Protein AF-A0A496UYZ4-F1 (afdb_monomer_lite)

Foldseek 3Di:
DDDDDDDDDDDPDVVVVCCQAPPPVHPNDVVPPDDDDDADDALVNLQVVCVVVVNDDPVVSVVCCVVVVHSD

pLDDT: mean 88.27, std 9.44, range [44.22, 95.62]

Secondary structure (DSSP, 8-state):
-----------S-HHHHHHHHH-TTSTTTT--S----PPPPPHHHHHHHHHHTT---HHHHHHHHHHHT---

Structure (mmCIF, N/CA/C/O backbone):
data_AF-A0A496UYZ4-F1
#
_entry.id   AF-A0A496UYZ4-F1
#
loop_
_atom_site.group_PDB
_atom_site.id
_atom_site.type_symbol
_atom_site.label_atom_id
_atom_site.label_alt_id
_atom_site.label_comp_id
_atom_site.label_asym_id
_atom_site.label_entity_id
_atom_site.label_seq_id
_atom_site.pdbx_PDB_ins_code
_atom_site.Cartn_x
_atom_site.Cartn_y
_atom_site.Cartn_z
_atom_site.occupancy
_atom_site.B_iso_or_equiv
_atom_site.auth_seq_id
_atom_site.auth_comp_id
_atom_site.auth_asym_id
_atom_site.auth_atom_id
_atom_site.pdbx_PDB_model_num
ATOM 1 N N . GLU A 1 1 ? 3.257 1.622 37.231 1.00 55.22 1 GLU A N 1
ATOM 2 C CA . GLU A 1 1 ? 3.498 2.266 35.922 1.00 55.22 1 GLU A CA 1
ATOM 3 C C . GLU A 1 1 ? 2.543 1.677 34.887 1.00 55.22 1 GLU A C 1
ATOM 5 O O . GLU A 1 1 ? 2.273 0.485 34.961 1.00 55.22 1 GLU A O 1
ATOM 10 N N . GLN A 1 2 ? 1.988 2.486 33.978 1.00 71.81 2 GLN A N 1
ATOM 11 C CA . GLN A 1 2 ? 1.173 2.004 32.852 1.00 71.81 2 GLN A CA 1
ATOM 12 C C . GLN A 1 2 ? 2.060 1.868 31.611 1.00 71.81 2 GLN A C 1
ATOM 14 O O . GLN A 1 2 ? 2.756 2.813 31.241 1.00 71.81 2 GLN A O 1
ATOM 19 N N . ALA A 1 3 ? 2.043 0.695 30.976 1.00 76.19 3 ALA A N 1
ATOM 20 C CA . ALA A 1 3 ? 2.778 0.458 29.740 1.00 76.19 3 ALA A CA 1
ATOM 21 C C . ALA A 1 3 ? 2.192 1.299 28.592 1.00 76.19 3 ALA A C 1
ATOM 23 O O . ALA A 1 3 ? 0.979 1.306 28.378 1.00 76.19 3 ALA A O 1
ATOM 24 N N . LYS A 1 4 ? 3.054 1.983 27.830 1.00 85.25 4 LYS A N 1
ATOM 25 C CA . LYS A 1 4 ? 2.678 2.630 26.565 1.00 85.25 4 LYS A CA 1
ATOM 26 C C . LYS A 1 4 ? 2.748 1.582 25.457 1.00 85.25 4 LYS A C 1
ATOM 28 O O . LYS A 1 4 ? 3.833 1.116 25.124 1.00 85.25 4 LYS A O 1
ATOM 33 N N . MET A 1 5 ? 1.596 1.188 24.925 1.00 86.62 5 MET A N 1
ATOM 34 C CA . MET A 1 5 ? 1.501 0.224 23.830 1.00 86.62 5 MET A CA 1
ATOM 35 C C . MET A 1 5 ? 1.226 0.960 22.518 1.00 86.62 5 MET A C 1
ATOM 37 O O . MET A 1 5 ? 0.271 1.726 22.426 1.00 86.62 5 MET A O 1
ATOM 41 N N . HIS A 1 6 ? 2.049 0.695 21.504 1.00 89.81 6 HIS A N 1
ATOM 42 C CA . HIS A 1 6 ? 1.782 1.077 20.120 1.00 89.81 6 HIS A CA 1
ATOM 43 C C . HIS A 1 6 ? 1.461 -0.186 19.323 1.00 89.81 6 HIS A C 1
ATOM 45 O O . HIS A 1 6 ? 2.243 -1.136 19.328 1.00 89.81 6 HIS A O 1
ATOM 51 N N . MET A 1 7 ? 0.310 -0.200 18.652 1.00 90.31 7 MET A N 1
ATOM 52 C CA . MET A 1 7 ? -0.161 -1.335 17.861 1.00 90.31 7 MET A CA 1
ATOM 53 C C . MET A 1 7 ? -0.301 -0.908 16.403 1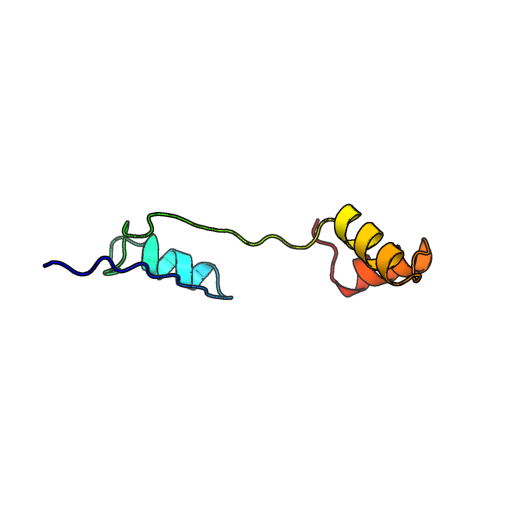.00 90.31 7 MET A C 1
ATOM 55 O O . MET A 1 7 ? -0.980 0.071 16.104 1.00 90.31 7 MET A O 1
ATOM 59 N N . ILE A 1 8 ? 0.342 -1.647 15.499 1.00 92.88 8 ILE A N 1
ATOM 60 C CA . ILE A 1 8 ? 0.220 -1.454 14.052 1.00 92.88 8 ILE A CA 1
ATOM 61 C C . ILE A 1 8 ? -0.474 -2.685 13.484 1.00 92.88 8 ILE A C 1
ATOM 63 O O . ILE A 1 8 ? -0.039 -3.811 13.717 1.00 92.88 8 ILE A O 1
ATOM 67 N N . LEU A 1 9 ? -1.559 -2.462 12.746 1.00 90.69 9 LEU A N 1
ATOM 68 C CA . LEU A 1 9 ? -2.347 -3.511 12.107 1.00 90.69 9 LEU A CA 1
ATOM 69 C C . LEU A 1 9 ? -2.359 -3.279 10.602 1.00 90.69 9 LEU A C 1
ATOM 71 O O . LEU A 1 9 ? -2.627 -2.170 10.143 1.00 90.69 9 LEU A O 1
ATOM 75 N N . CYS A 1 10 ? -2.075 -4.329 9.838 1.00 91.81 10 CYS A N 1
ATOM 76 C CA . CYS A 1 10 ? -2.084 -4.300 8.384 1.00 91.81 10 CYS A CA 1
ATOM 77 C C . CYS A 1 1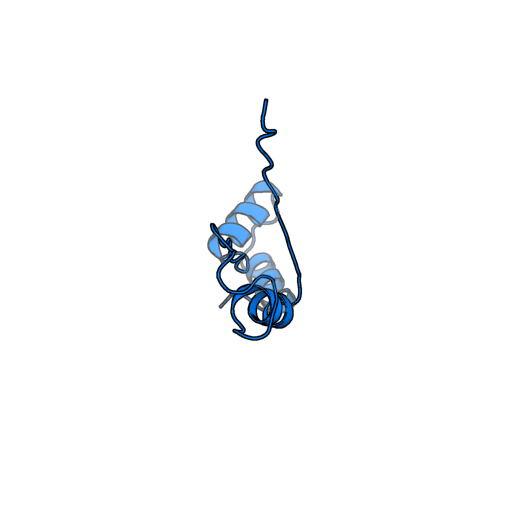0 ? -2.969 -5.425 7.838 1.00 91.81 10 CYS A C 1
ATOM 79 O O . CYS A 1 10 ? -3.094 -6.493 8.434 1.00 91.81 10 CYS A O 1
ATOM 81 N N . GLY A 1 11 ? -3.593 -5.172 6.692 1.00 88.88 11 GLY A N 1
ATOM 82 C CA . GLY A 1 11 ? -4.423 -6.146 6.002 1.00 88.88 11 GLY A CA 1
ATOM 83 C C . GLY A 1 11 ? -4.448 -5.844 4.513 1.00 88.88 11 GLY A C 1
ATOM 84 O O . GLY A 1 11 ? -4.627 -4.697 4.113 1.00 88.88 11 GLY A O 1
ATOM 85 N N . SER A 1 12 ? -4.271 -6.878 3.693 1.00 88.19 12 SER A N 1
ATOM 86 C CA . SER A 1 12 ? -4.368 -6.781 2.230 1.00 88.19 12 SER A CA 1
ATOM 87 C C . SER A 1 12 ? -5.813 -6.646 1.741 1.00 88.19 12 SER A C 1
ATOM 89 O O . SER A 1 12 ? -6.050 -6.246 0.605 1.00 88.19 12 SER A O 1
ATOM 91 N N . VAL A 1 13 ? -6.791 -6.946 2.601 1.00 91.62 13 VAL A N 1
ATOM 92 C CA . VAL A 1 13 ? -8.220 -6.820 2.309 1.00 91.62 13 VAL A CA 1
ATOM 93 C C . VAL A 1 13 ? -8.748 -5.542 2.950 1.00 91.62 13 VAL A C 1
ATOM 95 O O . VAL A 1 13 ? -9.134 -5.529 4.120 1.00 91.62 13 VAL A O 1
ATOM 98 N N . TYR A 1 14 ? -8.784 -4.464 2.163 1.00 89.88 14 TYR A N 1
ATOM 99 C CA . TYR A 1 14 ? -9.261 -3.153 2.615 1.00 89.88 14 TYR A CA 1
ATOM 100 C C . TYR A 1 14 ? -10.656 -3.232 3.248 1.00 89.88 14 TYR A C 1
ATOM 102 O O . TYR A 1 14 ? -10.869 -2.714 4.337 1.00 89.88 14 TYR A O 1
ATOM 110 N N . THR A 1 15 ? -11.581 -3.976 2.636 1.00 91.56 15 THR A N 1
ATOM 111 C CA . THR A 1 15 ? -12.957 -4.105 3.138 1.00 91.56 15 THR A CA 1
ATOM 112 C C . THR A 1 15 ? -13.033 -4.741 4.523 1.00 91.56 15 THR A C 1
ATOM 114 O O . THR A 1 15 ? -13.899 -4.372 5.310 1.00 91.56 15 THR A O 1
ATOM 117 N N . LEU A 1 16 ? -12.130 -5.664 4.866 1.00 92.69 16 LEU A N 1
ATOM 118 C CA . LEU A 1 16 ? -12.086 -6.262 6.200 1.00 92.69 16 LEU A CA 1
ATOM 119 C C . LEU A 1 16 ? -11.574 -5.255 7.233 1.00 92.69 16 LEU A C 1
ATOM 121 O O . LEU A 1 16 ? -12.135 -5.156 8.322 1.00 92.69 16 LEU A O 1
ATOM 125 N N . MET A 1 17 ? -10.555 -4.475 6.867 1.00 93.19 17 MET A N 1
ATOM 126 C CA . MET A 1 17 ? -10.044 -3.394 7.709 1.00 93.19 17 MET A CA 1
ATOM 127 C C . MET A 1 17 ? -11.115 -2.323 7.947 1.00 93.19 17 MET A C 1
ATOM 129 O O . MET A 1 17 ? -11.340 -1.927 9.089 1.00 93.19 17 MET A O 1
ATOM 133 N N . THR A 1 18 ? -11.838 -1.919 6.899 1.00 91.12 18 THR A N 1
ATOM 134 C CA . THR A 1 18 ? -12.989 -1.011 6.996 1.00 91.12 18 THR A CA 1
ATOM 135 C C . THR A 1 18 ? -14.070 -1.584 7.902 1.00 91.12 18 THR A C 1
ATOM 137 O O . THR A 1 18 ? -14.545 -0.881 8.787 1.00 91.12 18 THR A O 1
ATOM 140 N N . ARG A 1 19 ? -14.422 -2.870 7.756 1.00 93.88 19 ARG A N 1
ATOM 141 C CA . ARG A 1 19 ? -15.389 -3.521 8.651 1.00 93.88 19 ARG A CA 1
ATOM 142 C C . ARG A 1 19 ? -14.951 -3.377 10.105 1.00 93.88 19 ARG A C 1
ATOM 144 O O . ARG A 1 19 ? -15.668 -2.752 10.875 1.00 93.88 19 ARG A O 1
ATOM 151 N N . LEU A 1 20 ? -13.760 -3.868 10.449 1.00 94.12 20 LEU A N 1
ATOM 152 C CA . LEU A 1 20 ? -13.251 -3.891 11.825 1.00 94.12 20 LEU A CA 1
ATOM 153 C C . LEU A 1 20 ? -13.238 -2.512 12.503 1.00 94.12 20 LEU A C 1
ATOM 155 O O . LEU A 1 20 ? -13.595 -2.413 13.675 1.00 94.12 20 LEU A O 1
ATOM 159 N N . PHE A 1 21 ? -12.827 -1.462 11.787 1.00 94.00 21 PHE A N 1
ATOM 160 C CA . PHE A 1 21 ? -12.575 -0.146 12.388 1.00 94.00 21 PHE A CA 1
ATOM 161 C C . PHE A 1 21 ? -13.653 0.908 12.112 1.00 94.00 21 PHE A C 1
ATOM 163 O O . PHE A 1 21 ? -13.689 1.929 12.803 1.00 94.00 21 PHE A O 1
ATOM 170 N N . GLU A 1 22 ? -14.526 0.694 11.128 1.00 91.75 22 GLU A N 1
ATOM 171 C CA . GLU A 1 22 ? -15.504 1.692 10.666 1.00 91.75 22 GLU A CA 1
ATOM 172 C C . GLU A 1 22 ? -16.958 1.212 10.757 1.00 91.75 22 GLU A C 1
ATOM 174 O O . GLU A 1 22 ? -17.871 2.012 10.567 1.00 91.75 22 GLU A O 1
ATOM 179 N N . HIS A 1 23 ? -17.222 -0.054 11.098 1.00 94.31 23 HIS A N 1
ATOM 180 C CA . HIS A 1 23 ? -18.591 -0.516 11.337 1.00 94.31 23 HIS A CA 1
ATOM 181 C C . HIS A 1 23 ? -18.965 -0.444 12.816 1.00 94.31 23 HIS A C 1
ATOM 183 O O . HIS A 1 23 ? -18.321 -1.059 13.655 1.00 94.31 23 HIS A O 1
ATOM 189 N N . CYS A 1 24 ? -20.087 0.207 13.130 1.00 92.25 24 CYS A N 1
ATOM 190 C CA . CYS A 1 24 ? -20.554 0.454 14.501 1.00 92.25 24 CYS A CA 1
ATOM 191 C C . CYS A 1 24 ? -20.820 -0.794 15.363 1.00 92.25 24 CYS A C 1
ATOM 193 O O . CYS A 1 24 ? -20.945 -0.678 16.578 1.00 92.25 24 CYS A O 1
ATOM 195 N N . LYS A 1 25 ? -20.931 -1.978 14.749 1.00 94.81 25 LYS A N 1
ATOM 196 C CA . LYS A 1 25 ? -21.132 -3.258 15.448 1.00 94.81 25 LYS A CA 1
ATOM 197 C C . LYS A 1 25 ? -19.822 -3.944 15.840 1.00 94.81 25 LYS A C 1
ATOM 199 O O . LYS A 1 25 ? -19.862 -4.906 16.601 1.00 94.81 25 LYS A O 1
ATOM 204 N N . GLU A 1 26 ? -18.690 -3.490 15.309 1.00 95.62 26 GLU A N 1
ATOM 205 C CA . GLU A 1 26 ? -17.389 -4.097 15.567 1.00 95.62 26 GLU A CA 1
ATOM 206 C C . GLU A 1 26 ? -16.746 -3.490 16.825 1.00 95.62 26 GLU A C 1
ATOM 208 O O . GLU A 1 26 ? -16.851 -2.285 17.069 1.00 95.62 26 GLU A O 1
ATOM 213 N N . PRO A 1 27 ? -16.033 -4.290 17.635 1.00 94.12 27 PRO A N 1
ATOM 214 C CA . PRO A 1 27 ? -15.453 -3.832 18.901 1.00 94.12 27 PRO A CA 1
ATOM 215 C C . PRO A 1 27 ? -14.365 -2.763 18.727 1.00 94.12 27 PRO A C 1
ATOM 217 O O . PRO A 1 27 ? -14.056 -2.030 19.670 1.00 94.12 27 PRO A O 1
ATOM 220 N N . LEU A 1 28 ? -13.772 -2.680 17.533 1.00 92.94 28 LEU A N 1
ATOM 221 C CA . LEU A 1 28 ? -12.722 -1.723 17.188 1.00 92.94 28 LEU A CA 1
ATOM 222 C C . LEU A 1 28 ? -13.254 -0.491 16.445 1.00 92.94 28 LEU A C 1
ATOM 224 O O . LEU A 1 28 ? -12.460 0.338 15.993 1.00 92.94 28 LEU A O 1
ATOM 228 N N . PHE A 1 29 ? -14.577 -0.330 16.364 1.00 94.19 29 PHE A N 1
ATOM 229 C CA . PHE A 1 29 ? -15.202 0.841 15.767 1.00 94.19 29 PHE A CA 1
ATOM 230 C C . PHE A 1 29 ? -14.661 2.143 16.369 1.00 94.19 29 PHE A C 1
ATOM 232 O O . PHE A 1 29 ? -14.690 2.340 17.585 1.00 94.19 29 PHE A O 1
ATOM 239 N N . GLY A 1 30 ? -14.149 3.028 15.510 1.00 91.69 30 GLY A N 1
ATOM 240 C CA . GLY A 1 30 ? -13.612 4.329 15.913 1.00 91.69 30 GLY A CA 1
ATOM 241 C C . GLY A 1 30 ? -12.275 4.277 16.662 1.00 91.69 30 GLY A C 1
ATOM 242 O O . GLY A 1 30 ? -11.813 5.315 17.120 1.00 91.69 30 GLY A O 1
ATOM 243 N N . ARG A 1 31 ? -11.633 3.103 16.779 1.00 91.31 31 ARG A N 1
ATOM 244 C CA . ARG A 1 31 ? -10.355 2.926 17.502 1.00 91.31 31 ARG A CA 1
ATOM 245 C C . ARG A 1 31 ? -9.108 2.989 16.613 1.00 91.31 31 ARG A C 1
ATOM 247 O O . ARG A 1 31 ? -8.030 2.596 17.041 1.00 91.31 31 ARG A O 1
ATOM 254 N N . ALA A 1 32 ? -9.250 3.425 15.363 1.00 91.25 32 ALA A N 1
ATOM 255 C CA . ALA A 1 32 ? -8.119 3.639 14.466 1.00 91.25 32 ALA A CA 1
ATOM 256 C C . ALA A 1 32 ? 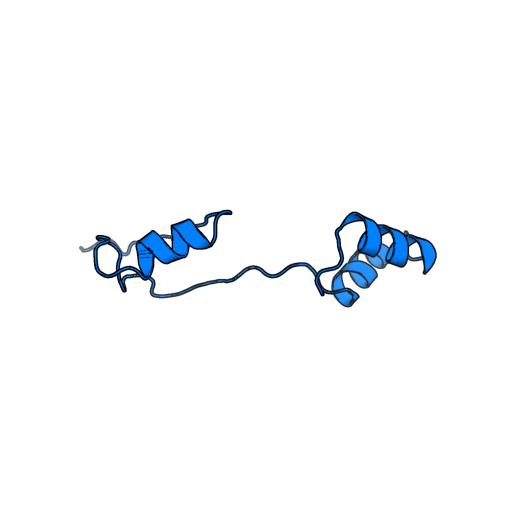-7.647 5.094 14.566 1.00 91.25 32 ALA A C 1
ATOM 258 O O . ALA A 1 32 ? -8.220 5.967 13.914 1.00 91.25 32 ALA A O 1
ATOM 259 N N . ASP A 1 33 ? -6.597 5.338 15.351 1.00 91.00 33 ASP A N 1
ATOM 260 C CA . ASP A 1 33 ? -6.030 6.682 15.529 1.00 91.00 33 ASP A CA 1
ATOM 261 C C . ASP A 1 33 ? -5.362 7.208 14.254 1.00 91.00 33 ASP A C 1
ATOM 263 O O . ASP A 1 33 ? -5.437 8.395 13.947 1.00 91.00 33 ASP A O 1
ATOM 267 N N . GLN A 1 34 ? -4.685 6.326 13.513 1.00 91.12 34 GLN A N 1
ATOM 268 C CA . GLN A 1 34 ? -3.972 6.642 12.277 1.00 91.12 34 GLN A CA 1
ATOM 269 C C . GLN A 1 34 ? -4.238 5.560 11.232 1.00 91.12 34 GLN A C 1
ATOM 271 O O . GLN A 1 34 ? -4.257 4.368 11.542 1.00 91.12 34 GLN A O 1
ATOM 276 N N . LYS A 1 35 ? -4.425 5.978 9.977 1.00 90.44 35 LYS A N 1
ATOM 277 C CA . LYS A 1 35 ? -4.656 5.080 8.841 1.00 90.44 35 LYS A CA 1
ATOM 278 C C . LYS A 1 35 ? -3.662 5.400 7.736 1.00 90.44 35 LYS A C 1
ATOM 280 O O . LYS A 1 35 ? -3.594 6.533 7.270 1.00 90.44 35 LYS A O 1
ATOM 285 N N . ILE A 1 36 ? -2.923 4.386 7.300 1.00 92.00 36 ILE A N 1
ATOM 286 C CA . ILE A 1 36 ? -2.018 4.483 6.155 1.00 92.00 36 ILE A CA 1
ATOM 287 C C . ILE A 1 36 ? -2.643 3.688 5.015 1.00 92.00 36 ILE A C 1
ATOM 289 O O . ILE A 1 36 ? -2.759 2.466 5.093 1.00 92.00 36 ILE A O 1
ATOM 293 N N . HIS A 1 37 ? -3.057 4.382 3.958 1.00 89.38 37 HIS A N 1
ATOM 294 C CA . HIS A 1 37 ? -3.590 3.745 2.760 1.00 89.38 37 HIS A CA 1
ATOM 295 C C . HIS A 1 37 ? -2.486 3.623 1.709 1.00 89.38 37 HIS A C 1
ATOM 297 O O . HIS A 1 37 ? -2.158 4.589 1.021 1.00 89.38 37 HIS A O 1
ATOM 303 N N . LEU A 1 38 ? -1.891 2.433 1.607 1.00 88.56 38 LEU A N 1
ATOM 304 C CA . LEU A 1 38 ? -0.868 2.153 0.603 1.00 88.56 38 LEU A CA 1
ATOM 305 C C . LEU A 1 38 ? -1.490 2.198 -0.795 1.00 88.56 38 LEU A C 1
ATOM 307 O O . LEU A 1 38 ? -2.447 1.479 -1.075 1.00 88.56 38 LEU A O 1
ATOM 311 N N . GLN A 1 39 ? -0.945 3.067 -1.642 1.00 87.19 39 GLN A N 1
ATOM 312 C CA . GLN A 1 39 ? -1.320 3.190 -3.047 1.00 87.19 39 GLN A CA 1
ATOM 313 C C . GLN A 1 39 ? -0.355 2.397 -3.931 1.00 87.19 39 GLN A C 1
ATOM 315 O O . GLN A 1 39 ? 0.804 2.209 -3.545 1.00 87.19 39 GLN A O 1
ATOM 320 N N . PRO A 1 40 ? -0.795 1.977 -5.128 1.00 86.81 40 PRO A N 1
ATOM 321 C CA . PRO A 1 40 ? 0.106 1.484 -6.160 1.00 86.81 40 PRO A CA 1
ATOM 322 C C . PRO A 1 40 ? 1.239 2.475 -6.466 1.00 86.81 40 PRO A C 1
ATOM 324 O O . PRO A 1 40 ? 1.116 3.687 -6.264 1.00 86.81 40 PRO A O 1
ATOM 327 N N . LEU A 1 41 ? 2.354 1.954 -6.984 1.00 86.50 41 LEU A N 1
ATOM 328 C CA . LEU A 1 41 ? 3.477 2.784 -7.414 1.00 86.50 41 LEU A CA 1
ATOM 329 C C . LEU A 1 41 ? 3.054 3.702 -8.563 1.00 86.50 41 LEU A C 1
ATOM 331 O O . LEU A 1 41 ? 2.427 3.272 -9.529 1.00 86.50 41 LEU A O 1
ATOM 335 N N . LYS A 1 42 ? 3.461 4.969 -8.475 1.00 87.44 42 LYS A N 1
ATOM 336 C CA . LYS A 1 42 ? 3.261 5.940 -9.553 1.00 87.44 42 LYS A CA 1
ATOM 337 C C . LYS A 1 42 ? 4.199 5.624 -10.713 1.00 87.44 42 LYS A C 1
ATOM 339 O O . LYS A 1 42 ? 5.325 5.178 -10.496 1.00 87.44 42 LYS A O 1
ATOM 344 N N . THR A 1 43 ? 3.802 5.993 -11.929 1.00 86.75 43 THR A N 1
ATOM 345 C CA . THR A 1 43 ? 4.640 5.852 -13.133 1.00 86.75 43 THR A CA 1
ATOM 346 C C . THR A 1 43 ? 6.032 6.457 -12.963 1.00 86.75 43 THR A C 1
ATOM 348 O O . THR A 1 43 ? 7.021 5.859 -13.371 1.00 86.75 43 THR A O 1
ATOM 351 N N . ARG A 1 44 ? 6.131 7.611 -12.290 1.00 88.88 44 ARG A N 1
ATOM 352 C CA . ARG A 1 44 ? 7.419 8.238 -11.971 1.00 88.88 44 ARG A CA 1
ATOM 353 C C . ARG A 1 44 ? 8.304 7.340 -11.099 1.00 88.88 44 ARG A C 1
ATOM 355 O O . ARG A 1 44 ? 9.472 7.152 -11.414 1.00 88.88 44 ARG A O 1
ATOM 362 N N . SER A 1 45 ? 7.744 6.747 -10.050 1.00 90.25 45 SER A N 1
ATOM 363 C CA . SER A 1 45 ? 8.480 5.834 -9.171 1.00 90.25 45 SER A CA 1
ATOM 364 C C . SER A 1 45 ? 8.915 4.567 -9.907 1.00 90.25 45 SER A C 1
ATOM 366 O O . SER A 1 45 ? 9.997 4.058 -9.646 1.00 90.25 45 SER A O 1
ATOM 368 N N . LEU A 1 46 ? 8.120 4.087 -10.871 1.00 89.75 46 LEU A N 1
ATOM 369 C CA . LEU A 1 46 ? 8.518 2.980 -11.747 1.00 89.75 46 LEU A CA 1
ATOM 370 C C . LEU A 1 46 ? 9.661 3.377 -12.691 1.00 89.75 46 LEU A C 1
ATOM 372 O O . LEU A 1 46 ? 10.575 2.584 -12.897 1.00 89.75 46 LEU A O 1
ATOM 376 N N . SER A 1 47 ? 9.655 4.600 -13.234 1.00 89.38 47 SER A N 1
ATOM 377 C CA . SER A 1 47 ? 10.777 5.087 -14.046 1.00 89.38 47 SER A CA 1
ATOM 378 C C . SER A 1 47 ? 12.064 5.242 -13.236 1.00 89.38 47 SER A C 1
ATOM 380 O O . SER A 1 47 ? 13.114 4.825 -13.710 1.00 89.38 47 SER A O 1
ATOM 382 N N . GLU A 1 48 ? 11.976 5.770 -12.012 1.00 93.12 48 GLU A N 1
ATOM 383 C CA . GLU A 1 48 ? 13.107 5.881 -11.081 1.00 93.12 48 GLU A CA 1
ATOM 384 C C . GLU A 1 48 ? 13.639 4.483 -10.727 1.00 93.12 48 GLU A C 1
ATOM 386 O O . GLU A 1 48 ? 14.825 4.220 -10.890 1.00 93.12 48 GLU A O 1
ATOM 391 N N . PHE A 1 49 ? 12.752 3.535 -10.407 1.00 91.38 49 PHE A N 1
ATOM 392 C CA . PHE A 1 49 ? 13.124 2.142 -10.153 1.00 91.38 49 PHE A CA 1
ATOM 393 C C . PHE A 1 49 ? 13.852 1.487 -11.341 1.00 91.38 49 PHE A C 1
ATOM 395 O O . PHE A 1 49 ? 14.847 0.788 -11.152 1.00 91.38 49 PHE A O 1
ATOM 402 N N . LEU A 1 50 ? 13.380 1.708 -12.573 1.00 92.75 50 LEU A N 1
ATOM 403 C CA . LEU A 1 50 ? 14.024 1.176 -13.778 1.00 92.75 50 LEU A CA 1
ATOM 404 C C . LEU A 1 50 ? 15.377 1.842 -14.064 1.00 92.75 50 LEU A C 1
ATOM 406 O O . LEU A 1 50 ? 16.286 1.170 -14.556 1.00 92.75 50 LEU A O 1
ATOM 410 N N . LEU A 1 51 ? 15.515 3.136 -13.764 1.00 94.00 51 LEU A N 1
ATOM 411 C CA . LEU A 1 51 ? 16.781 3.864 -13.875 1.00 94.00 51 LEU A CA 1
ATOM 412 C C . LEU A 1 51 ? 17.811 3.330 -12.878 1.00 94.00 51 LEU A C 1
ATOM 414 O O . LEU A 1 51 ? 18.929 3.026 -13.289 1.00 94.00 51 LEU A O 1
ATOM 418 N N . ASP A 1 52 ? 17.416 3.130 -11.619 1.00 94.94 52 ASP A N 1
ATOM 419 C CA . ASP A 1 52 ? 18.294 2.626 -10.553 1.00 94.94 52 ASP A CA 1
ATOM 420 C C . ASP A 1 52 ? 18.891 1.249 -10.883 1.00 94.94 52 ASP A C 1
ATOM 422 O O . ASP A 1 52 ? 20.003 0.926 -10.467 1.00 94.94 52 ASP A O 1
ATOM 426 N N . HIS A 1 53 ? 18.180 0.447 -11.679 1.00 94.00 53 HIS A N 1
ATOM 427 C CA . HIS A 1 53 ? 18.638 -0.871 -12.119 1.00 94.00 53 HIS A CA 1
ATOM 428 C C . HIS A 1 53 ? 19.252 -0.872 -13.533 1.00 94.00 53 HIS A C 1
ATOM 430 O O . HIS A 1 53 ? 19.557 -1.940 -14.052 1.00 94.00 53 HIS A O 1
ATOM 436 N N . ASN A 1 54 ? 19.462 0.284 -14.175 1.00 93.44 54 ASN A N 1
ATOM 437 C CA . ASN A 1 54 ? 19.953 0.404 -15.562 1.00 93.44 54 ASN A CA 1
ATOM 438 C C . ASN A 1 54 ? 19.083 -0.311 -16.622 1.00 93.44 54 ASN A C 1
ATOM 440 O O . ASN A 1 54 ? 19.569 -0.694 -17.686 1.00 93.44 54 ASN A O 1
ATOM 444 N N . HIS A 1 55 ? 17.784 -0.468 -16.359 1.00 93.38 55 HIS A N 1
ATOM 445 C CA . HIS A 1 55 ? 16.813 -1.085 -17.271 1.00 93.38 55 HIS A CA 1
ATOM 446 C C . HIS A 1 55 ? 15.848 -0.067 -17.891 1.00 93.38 55 HIS A C 1
ATOM 448 O O . HIS A 1 55 ? 14.845 -0.448 -18.498 1.00 93.38 55 HIS A O 1
ATOM 454 N N . TYR A 1 56 ? 16.124 1.229 -17.751 1.00 92.94 56 TYR A N 1
ATOM 455 C CA . TYR A 1 56 ? 15.257 2.261 -18.298 1.00 92.94 56 TYR A CA 1
ATOM 456 C C . TYR A 1 56 ? 15.268 2.258 -19.831 1.00 92.94 56 TYR A C 1
ATOM 458 O O . TYR A 1 56 ? 16.253 2.605 -20.480 1.00 92.94 56 TYR A O 1
ATOM 466 N N . SER A 1 57 ? 14.124 1.907 -20.407 1.00 93.81 57 SER A N 1
ATOM 467 C CA . SER A 1 57 ? 13.768 2.150 -21.800 1.00 93.81 57 SER A CA 1
ATOM 468 C C . SER A 1 57 ? 12.268 2.442 -21.866 1.00 93.81 57 SER A C 1
ATOM 470 O O . SER A 1 57 ? 11.512 2.029 -20.981 1.00 93.81 57 SER A O 1
ATOM 472 N N . ALA A 1 58 ? 11.820 3.157 -22.900 1.00 91.38 58 ALA A N 1
ATOM 473 C CA . ALA A 1 58 ? 10.394 3.439 -23.081 1.00 91.38 58 ALA A CA 1
ATOM 474 C C . ALA A 1 58 ? 9.563 2.145 -23.180 1.00 91.38 58 ALA A C 1
ATOM 476 O O . ALA A 1 58 ? 8.467 2.071 -22.630 1.00 91.38 58 ALA A O 1
ATOM 477 N N . ASP A 1 59 ? 10.125 1.117 -23.818 1.00 93.50 59 ASP A N 1
ATOM 478 C CA . ASP A 1 59 ? 9.502 -0.197 -23.983 1.00 93.50 59 ASP A CA 1
ATOM 479 C C . ASP A 1 59 ? 9.413 -0.973 -22.659 1.00 93.50 59 ASP A C 1
ATOM 481 O O . ASP A 1 59 ? 8.367 -1.525 -22.319 1.00 93.50 59 ASP A O 1
ATOM 485 N N . ASN A 1 60 ? 10.468 -0.929 -21.838 1.00 91.69 60 ASN A N 1
ATOM 486 C CA . ASN A 1 60 ? 10.469 -1.564 -20.519 1.00 91.69 60 ASN A CA 1
ATOM 487 C C . ASN A 1 60 ? 9.499 -0.868 -19.563 1.00 91.69 60 ASN A C 1
ATOM 489 O O . ASN A 1 60 ? 8.769 -1.538 -18.834 1.00 91.69 60 ASN A O 1
ATOM 493 N N . LEU A 1 61 ? 9.447 0.469 -19.581 1.00 90.88 61 LEU A N 1
ATOM 494 C CA . LEU A 1 61 ? 8.485 1.221 -18.777 1.00 90.88 61 LEU A CA 1
ATOM 495 C C . LEU A 1 61 ? 7.046 0.882 -19.184 1.00 90.88 61 LEU A C 1
ATOM 497 O O . LEU A 1 61 ? 6.215 0.622 -18.313 1.00 90.88 61 LEU A O 1
ATOM 501 N N . LEU A 1 62 ? 6.762 0.834 -20.489 1.00 90.94 62 LEU A N 1
ATOM 502 C CA . LEU A 1 62 ? 5.448 0.451 -21.004 1.00 90.94 62 LEU A CA 1
ATOM 503 C C . LEU A 1 62 ? 5.088 -0.989 -20.617 1.00 90.94 62 LEU A C 1
ATOM 505 O O . LEU A 1 62 ? 3.976 -1.234 -20.155 1.00 90.94 62 LEU A O 1
ATOM 509 N N . THR A 1 63 ? 6.033 -1.920 -20.741 1.00 91.00 63 THR A N 1
ATOM 510 C CA . THR A 1 63 ? 5.848 -3.331 -20.377 1.00 91.00 63 THR A CA 1
ATOM 511 C C . THR A 1 63 ? 5.534 -3.486 -18.893 1.00 91.00 63 THR A C 1
ATOM 513 O O . THR A 1 63 ? 4.577 -4.168 -18.531 1.00 91.00 63 THR A O 1
ATOM 516 N N . VAL A 1 64 ? 6.292 -2.821 -18.018 1.00 88.94 64 VAL A N 1
ATOM 517 C CA . VAL A 1 64 ? 6.054 -2.866 -16.570 1.00 88.94 64 VAL A CA 1
ATOM 518 C C . VAL A 1 64 ? 4.687 -2.282 -16.230 1.00 88.94 64 VAL A C 1
ATOM 520 O O . VAL A 1 64 ? 3.951 -2.890 -15.455 1.00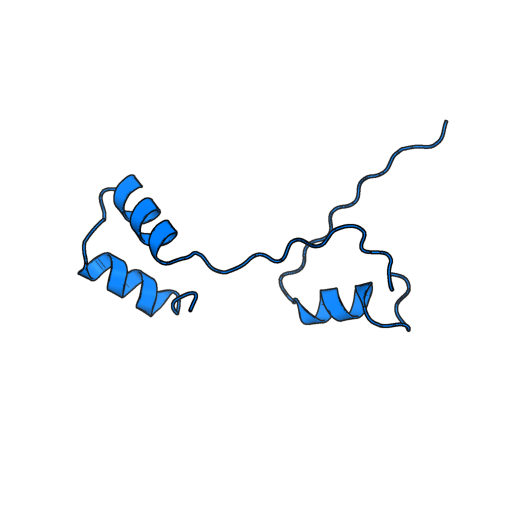 88.94 64 VAL A O 1
ATOM 523 N N . LEU A 1 65 ? 4.305 -1.153 -16.829 1.00 88.88 65 LEU A N 1
ATOM 524 C CA . LEU A 1 65 ? 2.973 -0.576 -16.632 1.00 88.88 65 LEU A CA 1
ATOM 525 C C . LEU A 1 65 ? 1.866 -1.522 -17.109 1.00 88.88 65 LEU A C 1
ATOM 527 O 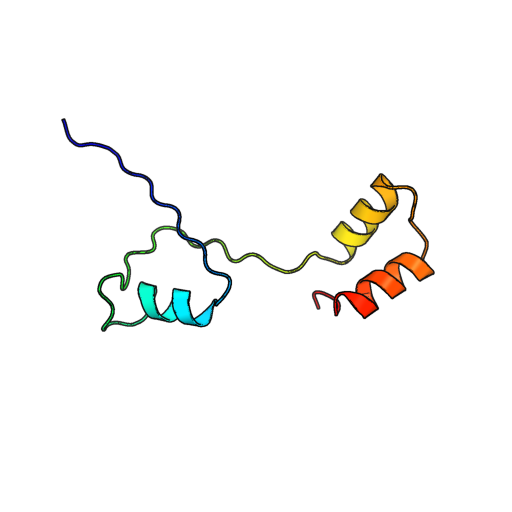O . LEU A 1 65 ? 0.895 -1.726 -16.388 1.00 88.88 65 LEU A O 1
ATOM 531 N N . ALA A 1 6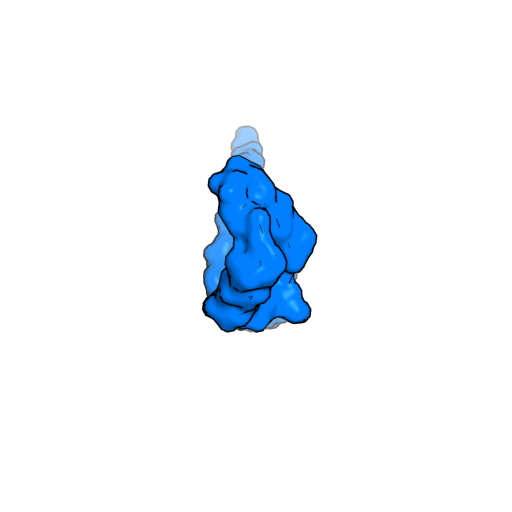6 ? 2.023 -2.142 -18.278 1.00 88.56 66 ALA A N 1
ATOM 532 C CA . ALA A 1 66 ? 1.038 -3.065 -18.831 1.00 88.56 66 ALA A CA 1
ATOM 533 C C . ALA A 1 66 ? 0.876 -4.334 -17.975 1.00 88.56 66 ALA A C 1
ATOM 535 O O . ALA A 1 66 ? -0.247 -4.763 -17.720 1.00 88.56 66 ALA A O 1
ATOM 536 N N . VAL A 1 67 ? 1.979 -4.915 -17.489 1.00 87.94 67 VAL A N 1
ATOM 537 C CA . VAL A 1 67 ? 1.963 -6.145 -16.674 1.00 87.94 67 VAL A CA 1
ATOM 538 C C . VAL A 1 67 ? 1.460 -5.885 -15.254 1.00 87.94 67 VAL A C 1
ATOM 540 O O . VAL A 1 67 ? 0.727 -6.700 -14.699 1.00 87.94 67 VAL A O 1
ATOM 543 N N . THR A 1 68 ? 1.835 -4.753 -14.656 1.00 84.69 68 THR A N 1
ATOM 544 C CA . THR A 1 68 ? 1.411 -4.388 -13.290 1.00 84.69 68 THR A CA 1
ATOM 545 C C . THR A 1 68 ? 0.027 -3.742 -13.245 1.00 84.69 68 THR A C 1
ATOM 547 O O . THR A 1 68 ? -0.475 -3.436 -12.166 1.00 84.69 68 THR A O 1
ATOM 550 N N . GLY A 1 69 ? -0.599 -3.553 -14.410 1.00 72.81 69 GLY A N 1
ATOM 551 C CA . GLY A 1 69 ? -1.929 -2.971 -14.564 1.00 72.81 69 GLY A CA 1
ATOM 552 C C . GLY A 1 69 ? -1.957 -1.446 -14.528 1.00 72.81 69 GLY A C 1
ATOM 553 O O . GLY A 1 69 ? -3.016 -0.879 -14.768 1.00 72.81 69 GLY A O 1
ATOM 554 N N . GLY A 1 70 ? -0.812 -0.799 -14.279 1.00 60.00 70 GLY A N 1
ATOM 555 C CA . GLY A 1 70 ? -0.696 0.638 -14.082 1.00 60.00 70 GLY A CA 1
ATOM 556 C C . GLY A 1 70 ? -1.472 1.066 -12.841 1.00 60.00 70 GLY A C 1
ATOM 557 O O . GLY A 1 70 ? -2.685 0.917 -12.757 1.00 60.00 70 GLY A O 1
ATOM 558 N N . GLY A 1 71 ? -0.787 1.635 -11.854 1.00 56.56 71 GLY A N 1
ATOM 559 C CA . GLY A 1 71 ? -1.475 2.406 -10.821 1.00 56.56 71 GLY A CA 1
ATOM 560 C C . GLY A 1 71 ? -2.046 3.683 -11.434 1.00 56.56 71 GLY A C 1
ATOM 561 O O . GLY A 1 71 ? -1.425 4.733 -11.282 1.00 56.56 71 GLY A O 1
ATOM 562 N N . ALA A 1 72 ? -3.126 3.573 -12.212 1.00 44.22 72 ALA A N 1
ATOM 563 C CA . ALA A 1 72 ? -3.902 4.704 -12.708 1.00 44.22 72 ALA A CA 1
ATOM 564 C C . ALA A 1 72 ? -4.712 5.325 -11.566 1.00 44.22 72 ALA A C 1
ATOM 566 O O . ALA A 1 72 ? -5.290 4.553 -10.765 1.00 44.22 72 ALA A O 1
#

Radius of gyration: 18.99 Å; chains: 1; bounding box: 41×15×60 Å

Sequence (72 aa):
EQAKMHMILCGSVYTLMTRLFEHCKEPLFGRADQKIHLQPLKTRSLSEFLLDHNHYSADNLLTVLAVTGGGA